Protein AF-A0A076HCT0-F1 (afdb_monomer)

pLDDT: mean 91.43, std 9.43, range [56.03, 98.56]

Nearest PDB structures (foldseek):
  2xkp-assembly2_E  TM=7.173E-01  e=3.759E-09  Synechococcus elongatus PCC 7942 = FACHB-805
  2xko-assembly1_A  TM=7.137E-01  e=1.097E-08  Synechococcus elongatus PCC 7942 = FACHB-805
  2xkp-assembly3_F  TM=6.715E-01  e=3.202E-08  Synechococcus elongatus PCC 7942 = FACHB-805
  3la7-assembly1_B  TM=6.066E-01  e=7.234E-09  Nostoc sp. PCC 7120 = FACHB-418
  3la7-assembly1_A  TM=6.162E-01  e=2.241E-08  Nostoc sp. PCC 7120 = FACHB-418

Foldseek 3Di:
DWKAWPAAKKWKWWDQPPPDPIATQDMDGNQATTDADDDPRTDIDMDGQDPTDMDDDDDDPRDDVVTHSSVVSNVQLVVLQPDPQLLSSLVSVVVVCQVRAWDADPQATKDQADDQLCNSCRSNVHDSVSSVVSVVVCVVVPQWDADVVRNMIGGGD

Mean predicted aligned error: 4.42 Å

Radius of gyration: 15.9 Å; Cα contacts (8 Å, |Δi|>4): 290; chains: 1; bounding box: 44×28×44 Å

Sequence (157 aa):
MSIQVIDGFIRLSAHHGDQIPETTLALMSPMEGGGFLHPKTCNLQLEALSETTLTIQYGQELISQQDDFLTEWLMALHVVRHPVKAEERLFNLLKLLVYRLGRRTREGCTLSFLLSHSRLAEIIGTTRSTVSRSMGKLRENGFISIEESKGLLTIKD

Secondary structure (DSSP, 8-state):
-EEEEEES-EEEEEEETTTEEEEEEEEEBTTB-EE-PPPSSSEEEEEESSS-EEEEE--GGG--GGG-HHHHHHHHHHHHT-SSSHHHHHHHHHHHHHHHH-EEETTEEEESS---HHHHHHHHTS-HHHHHHHHHHHHHTTSEEEEGGGTEEEE--

Solvent-accessible surface area (backbone atoms only — not comparable to full-atom values): 8626 Å² total; per-residue (Å²): 62,34,43,46,37,72,38,45,32,36,37,36,28,36,40,54,65,99,82,42,76,75,40,79,47,43,72,34,20,63,84,29,67,42,25,32,81,78,64,92,82,47,48,79,45,82,43,71,69,43,80,62,43,70,49,78,49,82,59,87,87,73,58,58,88,90,51,35,48,53,59,56,32,45,52,51,50,52,59,29,45,64,50,89,50,67,52,58,13,47,51,44,44,53,51,52,49,30,71,57,65,32,46,84,55,97,77,24,36,31,26,84,49,72,76,53,47,58,56,51,9,61,67,47,74,58,46,42,70,55,40,52,53,36,54,49,51,37,40,76,72,54,46,34,50,74,43,76,96,69,29,32,35,33,40,45,121

Structure (mmCIF, N/CA/C/O backbone):
data_AF-A0A076HCT0-F1
#
_entry.id   AF-A0A076HCT0-F1
#
loop_
_atom_site.group_PDB
_atom_site.id
_atom_site.type_symbol
_atom_site.label_atom_id
_atom_site.label_alt_id
_atom_site.label_comp_id
_atom_site.label_asym_id
_atom_site.label_entity_id
_atom_site.label_seq_id
_atom_site.pdbx_PDB_ins_code
_atom_site.Cartn_x
_atom_site.Cartn_y
_atom_site.Cartn_z
_atom_site.occupancy
_atom_site.B_iso_or_equiv
_atom_site.auth_seq_id
_atom_site.auth_comp_id
_atom_site.auth_asym_id
_atom_site.auth_atom_id
_atom_site.pdbx_PDB_model_num
ATOM 1 N N . MET A 1 1 ? 12.458 -1.068 -17.759 1.00 85.06 1 MET A N 1
ATOM 2 C CA . MET A 1 1 ? 11.645 -2.293 -17.572 1.00 85.06 1 MET A CA 1
ATOM 3 C C . MET A 1 1 ? 10.205 -1.851 -17.407 1.00 85.06 1 MET A C 1
ATOM 5 O O . MET A 1 1 ? 10.007 -0.782 -16.850 1.00 85.06 1 MET A O 1
ATOM 9 N N . SER A 1 2 ? 9.225 -2.608 -17.889 1.00 87.75 2 SER A N 1
ATOM 10 C CA . SER A 1 2 ? 7.808 -2.317 -17.636 1.00 87.75 2 SER A CA 1
ATOM 11 C C . SER A 1 2 ? 7.160 -3.496 -16.929 1.00 87.75 2 SER A C 1
ATOM 13 O O . SER A 1 2 ? 7.415 -4.644 -17.300 1.00 87.75 2 SER A O 1
ATOM 15 N N . ILE A 1 3 ? 6.362 -3.206 -15.903 1.00 91.50 3 ILE A N 1
ATOM 16 C CA . ILE A 1 3 ? 5.507 -4.188 -15.239 1.00 91.50 3 ILE A CA 1
ATOM 17 C C . ILE A 1 3 ? 4.071 -3.704 -15.384 1.00 91.50 3 ILE A C 1
ATOM 19 O O . ILE A 1 3 ? 3.730 -2.610 -14.929 1.00 91.50 3 ILE A O 1
ATOM 23 N N . GLN A 1 4 ? 3.232 -4.549 -15.972 1.00 92.69 4 GLN A N 1
ATOM 24 C CA . GLN A 1 4 ? 1.804 -4.305 -16.087 1.00 92.69 4 GLN A CA 1
ATOM 25 C C . GLN A 1 4 ? 1.051 -5.400 -15.338 1.00 92.69 4 GLN A C 1
ATOM 27 O O . GLN A 1 4 ? 1.161 -6.585 -15.656 1.00 92.69 4 GLN A O 1
ATOM 32 N N . VAL A 1 5 ? 0.283 -5.000 -14.330 1.00 95.81 5 VAL A N 1
ATOM 33 C CA . VAL A 1 5 ? -0.618 -5.905 -13.616 1.00 95.81 5 VAL A CA 1
ATOM 34 C C . VAL A 1 5 ? -1.901 -6.024 -14.432 1.00 95.81 5 VAL A C 1
ATOM 36 O O . VAL A 1 5 ? -2.497 -5.018 -14.803 1.00 95.81 5 VAL A O 1
ATOM 39 N N . ILE A 1 6 ? -2.307 -7.251 -14.745 1.00 96.56 6 ILE A N 1
ATOM 40 C CA . ILE A 1 6 ? -3.571 -7.539 -15.434 1.00 96.56 6 ILE A CA 1
ATOM 41 C C . ILE A 1 6 ? -4.685 -7.703 -14.401 1.00 96.56 6 ILE A C 1
ATOM 43 O O . ILE A 1 6 ? -5.770 -7.155 -14.572 1.00 96.56 6 ILE A O 1
ATOM 47 N N . ASP A 1 7 ? -4.395 -8.424 -13.319 1.00 96.56 7 ASP A N 1
ATOM 48 C CA . ASP A 1 7 ? -5.291 -8.602 -12.181 1.00 96.56 7 ASP A CA 1
ATOM 49 C C . ASP A 1 7 ? -4.488 -8.780 -10.889 1.00 96.56 7 ASP A C 1
ATOM 51 O O . ASP A 1 7 ? -3.349 -9.253 -10.923 1.00 96.56 7 ASP A O 1
ATOM 55 N N . GLY A 1 8 ? -5.092 -8.412 -9.761 1.00 96.12 8 GLY A N 1
ATOM 56 C CA . GLY A 1 8 ? -4.485 -8.504 -8.437 1.00 96.12 8 GLY A CA 1
ATOM 57 C C . GLY A 1 8 ? -3.631 -7.302 -8.032 1.00 96.12 8 GLY A C 1
ATOM 58 O O . GLY A 1 8 ? -3.726 -6.210 -8.594 1.00 96.12 8 GLY A O 1
ATOM 59 N N . PHE A 1 9 ? -2.811 -7.504 -7.003 1.00 97.12 9 PHE A N 1
ATOM 60 C CA . PHE A 1 9 ? -1.973 -6.472 -6.403 1.00 97.12 9 PHE A CA 1
ATOM 61 C C . PHE A 1 9 ? -0.581 -7.015 -6.132 1.00 97.12 9 PHE A C 1
ATOM 63 O O . PHE A 1 9 ? -0.419 -8.101 -5.572 1.00 97.12 9 PHE A O 1
ATOM 70 N N . ILE 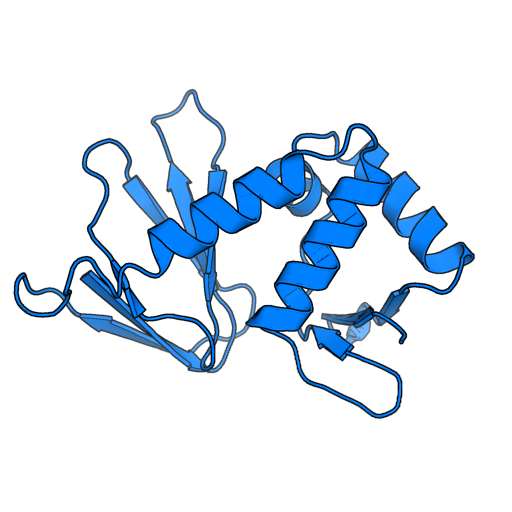A 1 10 ? 0.432 -6.217 -6.449 1.00 97.44 10 ILE A N 1
ATOM 71 C CA . ILE A 1 10 ? 1.825 -6.553 -6.158 1.00 97.44 10 ILE A CA 1
ATOM 72 C C . ILE A 1 10 ? 2.493 -5.441 -5.380 1.00 97.44 10 ILE A C 1
ATOM 74 O O . ILE A 1 10 ? 2.172 -4.261 -5.521 1.00 97.44 10 ILE A O 1
ATOM 78 N N . ARG A 1 11 ? 3.475 -5.829 -4.581 1.00 97.38 11 ARG A N 1
ATOM 79 C CA . ARG A 1 11 ? 4.442 -4.916 -4.002 1.00 97.38 11 ARG A CA 1
ATOM 80 C C . ARG A 1 11 ? 5.762 -5.053 -4.742 1.00 97.38 11 ARG A C 1
ATOM 82 O O . ARG A 1 11 ? 6.259 -6.163 -4.921 1.00 97.38 11 ARG A O 1
ATOM 89 N N . LEU A 1 12 ? 6.329 -3.910 -5.102 1.00 96.69 12 LEU A N 1
ATOM 90 C CA . LEU A 1 12 ? 7.707 -3.784 -5.544 1.00 96.69 12 LEU A CA 1
ATOM 91 C C . LEU A 1 12 ? 8.556 -3.311 -4.363 1.00 96.69 12 LEU A C 1
ATOM 93 O O . LEU A 1 12 ? 8.279 -2.271 -3.754 1.00 96.69 12 LEU A O 1
ATOM 97 N N . SER A 1 13 ? 9.591 -4.070 -4.039 1.00 96.00 13 SER A N 1
ATOM 98 C CA . SER A 1 13 ? 10.522 -3.778 -2.953 1.00 96.00 13 SER A CA 1
ATOM 99 C C . SER A 1 13 ? 11.968 -3.840 -3.424 1.00 96.00 13 SER A C 1
ATOM 101 O O . SER A 1 13 ? 12.269 -4.383 -4.487 1.00 96.00 13 SER A O 1
ATOM 103 N N . ALA A 1 14 ? 12.867 -3.257 -2.634 1.00 93.94 14 ALA A N 1
ATOM 104 C CA . ALA A 1 14 ? 14.303 -3.383 -2.823 1.00 93.94 14 ALA A CA 1
ATOM 105 C C . ALA A 1 14 ? 14.959 -4.134 -1.669 1.00 93.94 14 ALA A C 1
ATOM 107 O O . ALA A 1 14 ? 14.633 -3.924 -0.497 1.00 93.94 14 ALA A O 1
ATOM 108 N N . HIS A 1 15 ? 15.951 -4.943 -2.032 1.00 86.94 15 HIS A N 1
ATOM 109 C CA . HIS A 1 15 ? 16.898 -5.568 -1.122 1.00 86.94 15 HIS A CA 1
ATOM 110 C C . HIS A 1 15 ? 18.294 -4.980 -1.368 1.00 86.94 15 HIS A C 1
ATOM 112 O O . HIS A 1 15 ? 18.802 -5.003 -2.496 1.00 86.94 15 HIS A O 1
ATOM 118 N N . HIS A 1 16 ? 18.925 -4.451 -0.318 1.00 77.50 16 HIS A N 1
ATOM 119 C CA . HIS A 1 16 ? 20.248 -3.822 -0.384 1.00 77.50 16 HIS A CA 1
ATOM 120 C C . HIS A 1 16 ? 21.270 -4.660 0.399 1.00 77.50 16 HIS A C 1
ATOM 122 O O . HIS A 1 16 ? 21.766 -4.247 1.446 1.00 77.50 16 HIS A O 1
ATOM 128 N N . GLY A 1 17 ? 21.562 -5.865 -0.103 1.00 71.38 17 GLY A N 1
ATOM 129 C CA . GLY A 1 17 ? 22.396 -6.848 0.603 1.00 71.38 17 GLY A CA 1
ATOM 130 C C . GLY A 1 17 ? 21.810 -7.287 1.955 1.00 71.38 17 GLY A C 1
ATOM 131 O O . GLY A 1 17 ? 20.725 -6.863 2.337 1.00 71.38 17 GLY A O 1
ATOM 132 N N . ASP A 1 18 ? 22.529 -8.132 2.693 1.00 69.50 18 ASP A N 1
ATOM 133 C CA . ASP A 1 18 ? 21.990 -8.807 3.891 1.00 69.50 18 ASP A CA 1
ATOM 134 C C . ASP A 1 18 ? 21.777 -7.888 5.112 1.00 69.50 18 ASP A C 1
ATOM 136 O O . ASP A 1 18 ? 21.206 -8.307 6.117 1.00 69.50 18 ASP A O 1
ATOM 140 N N . GLN A 1 19 ? 22.255 -6.640 5.067 1.00 67.94 19 GLN A N 1
ATOM 141 C CA . GLN A 1 19 ? 22.275 -5.742 6.232 1.00 67.94 19 GLN A CA 1
ATOM 142 C C . GLN A 1 19 ? 21.124 -4.736 6.272 1.00 67.94 19 GLN A C 1
ATOM 144 O O . GLN A 1 19 ? 20.818 -4.206 7.342 1.00 67.94 19 GLN A O 1
ATOM 149 N N . ILE A 1 20 ? 20.497 -4.444 5.132 1.00 70.94 20 ILE A N 1
ATOM 150 C CA . ILE A 1 20 ? 19.425 -3.454 5.051 1.00 70.94 20 ILE A CA 1
ATOM 151 C C . ILE A 1 20 ? 18.100 -4.200 4.900 1.00 70.94 20 ILE A C 1
ATOM 153 O O . ILE A 1 20 ? 17.937 -4.947 3.933 1.00 70.94 20 ILE A O 1
ATOM 157 N N . PRO A 1 21 ? 17.143 -3.989 5.823 1.00 79.75 21 PRO A N 1
ATOM 158 C CA . PRO A 1 21 ? 15.822 -4.575 5.709 1.00 79.75 21 PRO A CA 1
ATOM 159 C C . PRO A 1 21 ? 15.181 -4.224 4.372 1.00 79.75 21 PRO A C 1
ATOM 161 O O . PRO A 1 21 ? 15.310 -3.104 3.869 1.00 79.75 21 PRO A O 1
ATOM 164 N N . GLU A 1 22 ? 14.447 -5.186 3.830 1.00 89.38 22 GLU A N 1
ATOM 165 C CA . GLU A 1 22 ? 13.654 -4.986 2.630 1.00 89.38 22 GLU A CA 1
ATOM 166 C C . GLU A 1 22 ? 12.791 -3.719 2.748 1.00 89.38 22 GLU A C 1
ATOM 168 O O . GLU A 1 22 ? 12.065 -3.533 3.728 1.00 89.38 22 GLU A O 1
ATOM 173 N N . THR A 1 23 ? 12.872 -2.852 1.738 1.00 93.19 23 THR A N 1
ATOM 174 C CA . THR A 1 23 ? 12.164 -1.567 1.720 1.00 93.19 23 THR A CA 1
ATOM 175 C C . THR A 1 23 ? 11.120 -1.559 0.615 1.00 93.19 23 THR A C 1
ATOM 177 O O . THR A 1 23 ? 11.415 -1.889 -0.535 1.00 93.19 23 THR A O 1
ATOM 180 N N . THR A 1 24 ? 9.892 -1.173 0.952 1.00 97.00 24 THR A N 1
ATOM 181 C CA . THR A 1 24 ? 8.812 -1.033 -0.028 1.00 97.00 24 THR A CA 1
ATOM 182 C C . THR A 1 24 ? 9.048 0.201 -0.892 1.00 97.00 24 THR A C 1
ATOM 184 O O . THR A 1 24 ? 9.189 1.304 -0.366 1.00 97.00 24 THR A O 1
ATOM 187 N N . LEU A 1 25 ? 9.064 0.022 -2.215 1.00 96.06 25 LEU A N 1
ATOM 188 C CA . LEU A 1 25 ? 9.267 1.117 -3.163 1.00 96.06 25 LEU A CA 1
ATOM 189 C C . LEU A 1 25 ? 7.975 1.545 -3.852 1.00 96.06 25 LEU A C 1
ATOM 191 O O . LEU A 1 25 ? 7.777 2.733 -4.072 1.00 96.06 25 LEU A O 1
ATOM 195 N N . ALA A 1 26 ? 7.107 0.590 -4.186 1.00 96.94 26 ALA A N 1
ATOM 196 C CA . ALA A 1 26 ? 5.822 0.856 -4.817 1.00 96.94 26 ALA A CA 1
ATOM 197 C C . ALA A 1 26 ? 4.832 -0.286 -4.561 1.00 96.94 26 ALA A C 1
ATOM 199 O O . ALA A 1 26 ? 5.211 -1.409 -4.212 1.00 96.94 26 ALA A O 1
ATOM 200 N N . LEU A 1 27 ? 3.553 0.002 -4.772 1.00 97.50 27 LEU A N 1
ATOM 201 C CA . LEU A 1 27 ? 2.502 -0.999 -4.892 1.00 97.50 27 LEU A CA 1
ATOM 202 C C . LEU A 1 27 ? 1.812 -0.803 -6.240 1.00 97.50 27 LEU A C 1
ATOM 204 O O .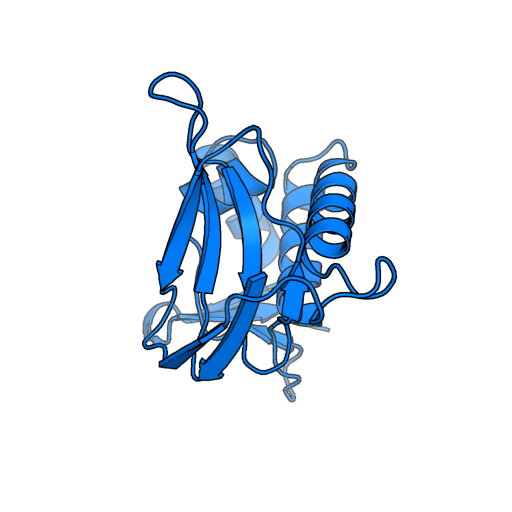 LEU A 1 27 ? 1.652 0.328 -6.689 1.00 97.50 27 LEU A O 1
ATOM 208 N N . MET A 1 28 ? 1.429 -1.897 -6.887 1.00 96.19 28 MET A N 1
ATOM 209 C CA . MET A 1 28 ? 0.904 -1.875 -8.249 1.00 96.19 28 MET A CA 1
ATOM 210 C C . MET A 1 28 ? -0.407 -2.658 -8.326 1.00 96.19 28 MET A C 1
ATOM 212 O O . MET A 1 28 ? -0.626 -3.610 -7.571 1.00 96.19 28 MET A O 1
ATOM 216 N N . SER A 1 29 ? -1.269 -2.240 -9.245 1.00 95.56 29 SER A N 1
ATOM 217 C CA . SER A 1 29 ? -2.568 -2.837 -9.566 1.00 95.56 29 SER A CA 1
ATOM 218 C C . SER A 1 29 ? -2.861 -2.635 -11.060 1.00 95.56 29 SER A C 1
ATOM 220 O O . SER A 1 29 ? -2.095 -1.940 -11.731 1.00 95.56 29 SER A O 1
ATOM 222 N N . PRO A 1 30 ? -3.972 -3.150 -11.612 1.00 94.12 30 PRO A N 1
ATOM 223 C CA . PRO A 1 30 ? -4.338 -2.869 -13.002 1.00 94.12 30 PRO A CA 1
ATOM 224 C C . PRO A 1 30 ? -4.514 -1.379 -13.323 1.00 94.12 30 PRO A C 1
ATOM 226 O O . PRO A 1 30 ? -4.433 -0.988 -14.484 1.00 94.12 30 PRO A O 1
ATOM 229 N N . MET A 1 31 ? -4.756 -0.545 -12.306 1.00 89.12 31 MET A N 1
ATOM 230 C CA . MET A 1 31 ? -4.913 0.908 -12.442 1.00 89.12 31 MET A CA 1
ATOM 231 C C . MET A 1 31 ? -3.629 1.689 -12.141 1.00 89.12 31 MET A C 1
ATOM 233 O O . MET A 1 31 ? -3.581 2.889 -12.387 1.00 89.12 31 MET A O 1
ATOM 237 N N . GLU A 1 32 ? -2.601 1.030 -11.606 1.00 88.06 32 GLU A N 1
ATOM 238 C CA . GLU A 1 32 ? -1.385 1.673 -11.116 1.00 88.06 32 GLU A CA 1
ATOM 239 C C . GLU A 1 32 ? -0.183 0.794 -11.457 1.00 88.06 32 GLU A C 1
ATOM 241 O O . GLU A 1 32 ? 0.070 -0.225 -10.815 1.00 88.06 32 GLU A O 1
ATOM 246 N N . GLY A 1 33 ? 0.575 1.193 -12.467 1.00 85.56 33 GLY A N 1
ATOM 247 C CA . GLY A 1 33 ? 1.789 0.513 -12.883 1.00 85.56 33 GLY A CA 1
ATOM 248 C C . GLY A 1 33 ? 2.385 1.185 -14.108 1.00 85.56 33 GLY A C 1
ATOM 249 O O . GLY A 1 33 ? 1.854 2.184 -14.590 1.00 85.56 33 GLY A O 1
ATOM 250 N N . GLY A 1 34 ? 3.490 0.648 -14.614 1.00 86.50 34 GLY A N 1
ATOM 251 C CA . GLY A 1 34 ? 4.123 1.219 -15.792 1.00 86.50 34 GLY A CA 1
ATOM 252 C C . GLY A 1 34 ? 5.597 0.884 -15.937 1.00 86.50 34 GLY A C 1
ATOM 253 O O . GLY A 1 34 ? 6.149 -0.021 -15.299 1.00 86.50 34 GLY A O 1
ATOM 254 N N . GLY A 1 35 ? 6.220 1.642 -16.832 1.00 88.44 35 GLY A N 1
ATOM 255 C CA . GLY A 1 35 ? 7.646 1.607 -17.083 1.00 88.44 35 GLY A CA 1
ATOM 256 C C . GLY A 1 35 ? 8.439 2.315 -15.987 1.00 88.44 35 GLY A C 1
ATOM 257 O O . GLY A 1 35 ? 7.997 3.305 -15.418 1.00 88.44 35 GLY A O 1
ATOM 258 N N . PHE A 1 36 ? 9.628 1.804 -15.686 1.00 89.38 36 PHE A N 1
ATOM 259 C CA . PHE A 1 36 ? 10.577 2.458 -14.791 1.00 89.38 36 PHE A CA 1
ATOM 260 C C . PHE A 1 36 ? 12.020 2.065 -15.108 1.00 89.38 36 PHE A C 1
ATOM 262 O O . PHE A 1 36 ? 12.318 0.984 -15.659 1.00 89.38 36 PHE A O 1
ATOM 269 N N . LEU A 1 37 ? 12.937 2.962 -14.758 1.00 85.94 37 LEU A N 1
ATOM 270 C CA . LEU A 1 37 ? 14.364 2.715 -14.872 1.00 85.94 37 LEU A CA 1
ATOM 271 C C . LEU A 1 37 ? 14.818 1.836 -13.705 1.00 85.94 37 LEU A C 1
ATOM 273 O O . LEU A 1 37 ? 14.685 2.198 -12.538 1.00 85.94 37 LEU A O 1
ATOM 277 N N . HIS A 1 38 ? 15.368 0.661 -14.017 1.00 85.94 38 HIS A N 1
ATOM 278 C CA . HIS A 1 38 ? 15.852 -0.251 -12.983 1.00 85.94 38 HIS A CA 1
ATOM 279 C C . HIS A 1 38 ? 16.996 0.417 -12.192 1.00 85.94 38 HIS A C 1
ATOM 281 O O . HIS A 1 38 ? 18.009 0.786 -12.802 1.00 85.94 38 HIS A O 1
ATOM 287 N N . PRO A 1 39 ? 16.894 0.545 -10.855 1.00 85.19 39 PRO A N 1
ATOM 288 C CA . PRO A 1 39 ? 17.961 1.122 -10.047 1.00 85.19 39 PRO A CA 1
ATOM 289 C C . PRO A 1 39 ? 19.230 0.273 -10.137 1.00 85.19 39 PRO A C 1
ATOM 291 O O . PRO A 1 39 ? 19.179 -0.951 -10.073 1.00 85.19 39 PRO A O 1
ATOM 294 N N . LYS A 1 40 ? 20.400 0.903 -10.263 1.00 86.06 40 LYS A N 1
ATOM 295 C CA . LYS A 1 40 ? 21.685 0.174 -10.316 1.00 86.06 40 LYS A CA 1
ATOM 296 C C . LYS A 1 40 ? 22.230 -0.203 -8.933 1.00 86.06 40 LYS A C 1
ATOM 298 O O . LYS A 1 40 ? 23.233 -0.898 -8.841 1.00 86.06 40 LYS A O 1
ATOM 303 N N . THR A 1 41 ? 21.610 0.303 -7.870 1.00 84.56 41 THR A N 1
ATOM 304 C CA . THR A 1 41 ? 22.113 0.249 -6.489 1.00 84.56 41 THR A CA 1
ATOM 305 C C . THR A 1 41 ? 21.402 -0.785 -5.616 1.00 84.56 41 THR A C 1
ATOM 307 O O . THR A 1 41 ? 21.749 -0.926 -4.443 1.00 84.56 41 THR A O 1
ATOM 310 N N . CYS A 1 42 ? 20.405 -1.495 -6.151 1.00 87.25 42 CYS A N 1
ATOM 311 C CA . CYS A 1 42 ? 19.668 -2.522 -5.424 1.00 87.25 42 CYS A CA 1
ATOM 312 C C . CYS A 1 42 ? 19.104 -3.598 -6.347 1.00 87.25 42 CYS A C 1
ATOM 314 O O . CYS A 1 42 ? 18.947 -3.392 -7.551 1.00 87.25 42 CYS A O 1
ATOM 316 N N . ASN A 1 43 ? 18.777 -4.737 -5.740 1.00 89.81 43 ASN A N 1
ATOM 317 C CA . ASN A 1 43 ? 17.974 -5.762 -6.386 1.00 89.81 43 ASN A CA 1
ATOM 318 C C . ASN A 1 43 ? 16.508 -5.509 -6.067 1.00 89.81 43 ASN A C 1
ATOM 320 O O . ASN A 1 43 ? 16.161 -5.221 -4.919 1.00 89.81 43 ASN A O 1
ATOM 324 N N . LEU A 1 44 ? 15.662 -5.640 -7.082 1.00 92.38 44 LEU A N 1
ATOM 325 C CA . LEU A 1 44 ? 14.224 -5.517 -6.927 1.00 92.38 44 LEU A CA 1
ATOM 326 C C . LEU A 1 44 ? 13.587 -6.878 -6.677 1.00 92.38 44 LEU A C 1
ATOM 328 O O . LEU A 1 44 ? 13.989 -7.884 -7.262 1.00 92.38 44 LEU A O 1
ATOM 332 N N . GLN A 1 45 ? 12.563 -6.882 -5.837 1.00 93.50 45 GLN A N 1
ATOM 333 C CA . GLN A 1 45 ? 11.747 -8.044 -5.539 1.00 93.50 45 GLN A CA 1
ATOM 334 C C . GLN A 1 45 ? 10.274 -7.716 -5.782 1.00 93.50 45 GLN A C 1
ATOM 336 O O . GLN A 1 45 ? 9.805 -6.607 -5.521 1.00 93.50 45 GLN A O 1
ATOM 341 N N . LEU A 1 46 ? 9.555 -8.710 -6.299 1.00 94.69 46 LEU A N 1
ATOM 342 C CA . LEU A 1 46 ? 8.108 -8.682 -6.450 1.00 94.69 46 LEU A CA 1
ATOM 343 C C . LEU A 1 46 ? 7.473 -9.636 -5.446 1.00 94.69 46 LEU A C 1
ATOM 345 O O . LEU A 1 46 ? 7.888 -10.786 -5.315 1.00 94.69 46 LEU A O 1
ATOM 349 N N . GLU A 1 47 ? 6.446 -9.153 -4.760 1.00 96.00 47 GLU A N 1
ATOM 350 C CA . GLU A 1 47 ? 5.608 -9.943 -3.864 1.00 96.00 47 GLU A CA 1
ATOM 351 C C . GLU A 1 47 ? 4.149 -9.762 -4.278 1.00 96.00 47 GLU A C 1
ATOM 353 O O . GLU A 1 47 ? 3.653 -8.636 -4.343 1.00 96.00 47 GLU A O 1
ATOM 358 N N . ALA A 1 48 ? 3.455 -10.867 -4.541 1.00 96.62 48 ALA A N 1
ATOM 359 C CA . ALA A 1 48 ? 2.017 -10.847 -4.757 1.00 96.62 48 ALA A CA 1
ATOM 360 C C . ALA A 1 48 ? 1.298 -10.613 -3.417 1.00 96.62 48 ALA A C 1
ATOM 362 O O . ALA A 1 48 ? 1.512 -11.349 -2.455 1.00 96.62 48 ALA A O 1
ATOM 363 N N . LEU A 1 49 ? 0.464 -9.574 -3.350 1.00 95.81 49 LEU A N 1
ATOM 364 C CA . LEU A 1 49 ? -0.366 -9.240 -2.182 1.00 95.81 49 LEU A CA 1
ATOM 365 C C . LEU A 1 49 ? -1.759 -9.883 -2.261 1.00 95.81 49 LEU A C 1
ATOM 367 O O . LEU A 1 49 ? -2.468 -9.962 -1.260 1.00 95.81 49 LEU A O 1
ATOM 371 N N . SER A 1 50 ? -2.136 -10.341 -3.452 1.00 94.56 50 SER A N 1
ATOM 372 C CA . SER A 1 50 ? -3.314 -11.154 -3.745 1.00 94.56 50 SER A CA 1
ATOM 373 C C . SER A 1 50 ? -2.965 -12.182 -4.822 1.00 94.56 50 SER A C 1
ATOM 375 O O . SER A 1 50 ? -1.873 -12.140 -5.396 1.00 94.56 50 SER A O 1
ATOM 377 N N . GLU A 1 51 ? -3.907 -13.057 -5.175 1.00 95.31 51 GLU A N 1
ATOM 378 C CA . GLU A 1 51 ? -3.839 -13.749 -6.466 1.00 95.31 51 GLU A CA 1
ATOM 379 C C . GLU A 1 51 ? -3.658 -12.704 -7.579 1.00 95.31 51 GLU A C 1
ATOM 381 O O . GLU A 1 51 ? -4.319 -11.664 -7.557 1.00 95.31 51 GLU A O 1
ATOM 386 N N . THR A 1 52 ? -2.662 -12.908 -8.444 1.00 97.00 52 THR A N 1
ATOM 387 C CA . THR A 1 52 ? -2.163 -11.868 -9.352 1.00 97.00 52 THR A CA 1
ATOM 388 C C . THR A 1 52 ? -1.770 -12.462 -10.697 1.00 97.00 52 THR A C 1
ATOM 390 O O . THR A 1 52 ? -1.047 -13.455 -10.758 1.00 97.00 52 THR A O 1
ATOM 393 N N . THR A 1 53 ? -2.156 -11.771 -11.770 1.00 97.69 53 THR A N 1
ATOM 394 C CA . THR A 1 53 ? -1.645 -11.989 -13.129 1.00 97.69 53 THR A CA 1
ATOM 395 C C . THR A 1 53 ? -0.945 -10.724 -13.613 1.00 97.69 53 THR A C 1
ATOM 397 O O . THR A 1 53 ? -1.491 -9.628 -13.498 1.00 97.69 53 THR A O 1
ATOM 400 N N . LEU A 1 54 ? 0.260 -10.851 -14.171 1.00 96.38 54 LEU A N 1
ATOM 401 C CA . LEU A 1 54 ? 1.055 -9.713 -14.639 1.00 96.38 54 LEU A CA 1
ATOM 402 C C . LEU A 1 54 ? 1.888 -10.063 -15.872 1.00 96.38 54 LEU A C 1
ATOM 404 O O . LEU A 1 54 ? 2.147 -11.234 -16.154 1.00 96.38 54 LEU A O 1
ATOM 408 N N . THR A 1 55 ? 2.357 -9.032 -16.568 1.00 94.25 55 THR A N 1
ATOM 409 C CA . THR A 1 55 ? 3.359 -9.135 -17.630 1.00 94.25 55 THR A CA 1
ATOM 410 C C . THR A 1 55 ? 4.576 -8.281 -17.286 1.00 94.25 55 THR A C 1
ATOM 412 O O . THR A 1 55 ? 4.463 -7.193 -16.718 1.00 94.25 55 THR A O 1
ATOM 415 N N . ILE A 1 56 ? 5.762 -8.790 -17.625 1.00 91.94 56 ILE A N 1
ATOM 416 C CA . ILE A 1 56 ? 7.031 -8.071 -17.476 1.00 91.94 56 ILE A CA 1
ATOM 417 C C . ILE A 1 56 ? 7.667 -7.952 -18.853 1.00 91.94 56 ILE A C 1
ATOM 419 O O . ILE A 1 56 ? 7.822 -8.947 -19.561 1.00 91.94 56 ILE A O 1
ATOM 423 N N . GLN A 1 57 ? 8.043 -6.732 -19.221 1.00 88.25 57 GLN A N 1
ATOM 424 C CA . GLN A 1 57 ? 8.702 -6.434 -20.487 1.00 88.25 57 GLN A CA 1
ATOM 425 C C . GLN A 1 57 ? 10.062 -5.771 -20.253 1.00 88.25 57 GLN A C 1
ATOM 427 O O . GLN A 1 57 ? 10.220 -4.865 -19.423 1.00 88.25 57 GLN A O 1
ATOM 432 N N . TYR A 1 58 ? 11.051 -6.208 -21.032 1.00 82.38 58 TYR A N 1
ATOM 433 C CA . TYR A 1 58 ? 12.421 -5.704 -21.009 1.00 82.38 58 TYR A CA 1
ATOM 434 C C . TYR A 1 58 ? 12.733 -5.001 -22.335 1.00 82.38 58 TYR A C 1
ATOM 436 O O . TYR A 1 58 ? 12.487 -5.555 -23.400 1.00 82.38 58 TYR A O 1
ATOM 444 N N . GLY A 1 59 ? 13.280 -3.786 -22.272 1.00 70.38 59 GLY A N 1
ATOM 445 C CA . GLY A 1 59 ? 13.654 -2.995 -23.448 1.00 70.38 59 GLY A CA 1
ATOM 446 C C . GLY A 1 59 ? 13.969 -1.544 -23.076 1.00 70.38 59 GLY A C 1
ATOM 447 O O . GLY A 1 59 ? 13.369 -1.011 -22.141 1.00 70.38 59 GLY A O 1
ATOM 448 N N . GLN A 1 60 ? 14.944 -0.928 -23.758 1.00 56.03 60 GLN A N 1
ATOM 449 C CA . GLN A 1 60 ? 15.406 0.444 -23.479 1.00 56.03 60 GLN A CA 1
ATOM 450 C C . GLN A 1 60 ? 14.470 1.535 -24.029 1.00 56.03 60 GLN A C 1
ATOM 452 O O . GLN A 1 60 ? 14.487 2.645 -23.514 1.00 56.03 60 GLN A O 1
ATOM 457 N N . GLU A 1 61 ? 13.626 1.223 -25.014 1.00 59.28 61 GLU A N 1
ATOM 458 C CA . GLU A 1 61 ? 12.781 2.205 -25.721 1.00 59.28 61 GLU A CA 1
ATOM 459 C C . GLU A 1 61 ? 11.395 2.429 -25.086 1.00 59.28 61 GLU A C 1
ATOM 461 O O . GLU A 1 61 ? 10.594 3.196 -25.607 1.00 59.28 61 GLU A O 1
ATOM 466 N N . LEU A 1 62 ? 11.087 1.774 -23.961 1.00 59.50 62 LEU A N 1
ATOM 467 C CA . LEU A 1 62 ? 9.737 1.783 -23.376 1.00 59.50 62 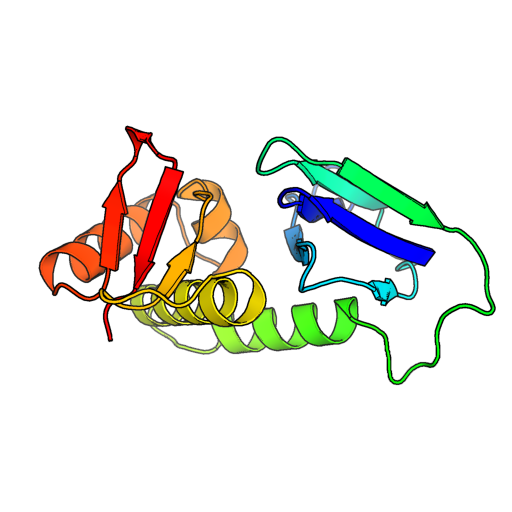LEU A CA 1
ATOM 468 C C . LEU A 1 62 ? 9.436 2.956 -22.426 1.00 59.50 62 LEU A C 1
ATOM 470 O O . LEU A 1 62 ? 8.314 3.038 -21.935 1.00 59.50 62 LEU A O 1
ATOM 474 N N . ILE A 1 63 ? 10.412 3.805 -22.084 1.00 61.56 63 ILE A N 1
ATOM 475 C CA . ILE A 1 63 ? 10.265 4.757 -20.969 1.00 61.56 63 ILE A CA 1
ATOM 476 C C . ILE A 1 63 ? 10.769 6.136 -21.377 1.00 61.56 63 ILE A C 1
ATOM 478 O O . ILE A 1 63 ? 11.970 6.335 -21.564 1.00 61.56 63 ILE A O 1
ATOM 482 N N . SER A 1 64 ? 9.858 7.105 -21.449 1.00 61.84 64 SER A N 1
ATOM 483 C CA . SER A 1 64 ? 10.234 8.513 -21.353 1.00 61.84 64 SER A CA 1
ATOM 484 C C . SER A 1 64 ? 10.490 8.850 -19.875 1.00 61.84 64 SER A C 1
ATOM 486 O O . SER A 1 64 ? 9.837 8.295 -18.994 1.00 61.84 64 SER A O 1
ATOM 488 N N . GLN A 1 65 ? 11.429 9.751 -19.558 1.00 58.38 65 GLN A N 1
ATOM 489 C CA . GLN A 1 65 ? 11.663 10.167 -18.160 1.00 58.38 65 GLN A CA 1
ATOM 490 C C . GLN A 1 65 ? 10.413 10.767 -17.486 1.00 58.38 65 GLN A C 1
ATOM 492 O O . GLN A 1 65 ? 10.378 10.852 -16.263 1.00 58.38 65 GLN A O 1
ATOM 497 N N . GLN A 1 66 ? 9.402 11.177 -18.261 1.00 59.81 66 GLN A N 1
ATOM 498 C CA . GLN A 1 66 ? 8.133 11.693 -17.743 1.00 59.81 66 GLN A CA 1
ATOM 499 C C . GLN A 1 66 ? 7.179 10.591 -17.253 1.00 59.81 66 GLN A C 1
ATOM 501 O O . GLN A 1 66 ? 6.232 10.912 -16.545 1.00 59.81 66 GLN A O 1
ATOM 506 N N . ASP A 1 67 ? 7.452 9.316 -17.557 1.00 70.38 67 ASP A N 1
ATOM 507 C CA . ASP A 1 67 ? 6.558 8.187 -17.260 1.00 70.38 67 ASP A CA 1
ATOM 508 C C . ASP A 1 67 ? 7.135 7.203 -16.221 1.00 70.38 67 ASP A C 1
ATOM 510 O O . ASP A 1 67 ? 6.663 6.069 -16.110 1.00 70.38 67 ASP A O 1
ATOM 514 N N . ASP A 1 68 ? 8.173 7.591 -15.462 1.00 84.81 68 ASP A N 1
ATOM 515 C CA . ASP A 1 68 ? 8.767 6.721 -14.437 1.00 84.81 68 ASP A CA 1
ATOM 516 C C . ASP A 1 68 ? 7.859 6.633 -13.197 1.00 84.81 68 ASP A C 1
ATOM 518 O O . ASP A 1 68 ? 7.944 7.423 -12.250 1.00 84.81 68 ASP A O 1
ATOM 522 N N . PHE A 1 69 ? 6.983 5.626 -13.201 1.00 89.50 69 PHE A N 1
ATOM 523 C CA . PHE A 1 69 ? 5.996 5.423 -12.139 1.00 89.50 69 PHE A CA 1
ATOM 524 C C . PHE A 1 69 ? 6.652 5.186 -10.762 1.00 89.50 69 PHE A C 1
ATOM 526 O O . PHE A 1 69 ? 6.075 5.520 -9.723 1.00 89.50 69 PHE A O 1
ATOM 533 N N . LEU A 1 70 ? 7.862 4.610 -10.737 1.00 92.31 70 LEU A N 1
ATOM 534 C CA . LEU A 1 70 ? 8.580 4.301 -9.504 1.00 92.31 70 LEU A CA 1
ATOM 535 C C . LEU A 1 70 ? 9.021 5.589 -8.807 1.00 92.31 70 LEU A C 1
ATOM 537 O O . LEU A 1 70 ? 8.896 5.704 -7.589 1.00 92.31 70 LEU A O 1
ATOM 541 N N . THR A 1 71 ? 9.478 6.576 -9.574 1.00 91.25 71 THR A N 1
ATOM 542 C CA . THR A 1 71 ? 9.877 7.888 -9.048 1.00 91.25 71 THR A CA 1
ATOM 543 C C . THR A 1 71 ? 8.703 8.591 -8.361 1.00 91.25 71 THR A C 1
ATOM 545 O O . THR A 1 71 ? 8.850 9.082 -7.239 1.00 91.25 71 THR A O 1
ATOM 548 N N . GLU A 1 72 ? 7.512 8.546 -8.962 1.00 91.75 72 GLU A N 1
ATOM 549 C CA . GLU A 1 72 ? 6.282 9.084 -8.366 1.00 91.75 72 GLU A CA 1
ATOM 550 C C . GLU A 1 72 ? 5.891 8.379 -7.060 1.00 91.75 72 GLU A C 1
ATOM 552 O O . GLU A 1 72 ? 5.477 9.026 -6.092 1.00 91.75 72 GLU A O 1
ATOM 557 N N . TRP A 1 73 ? 6.043 7.054 -6.994 1.00 96.12 73 TRP A N 1
ATOM 558 C CA . TRP A 1 73 ? 5.818 6.305 -5.756 1.00 96.12 73 TRP A CA 1
ATOM 559 C C . TRP A 1 73 ? 6.815 6.670 -4.662 1.00 96.12 73 TRP A C 1
ATOM 561 O O . TRP A 1 73 ? 6.410 6.906 -3.523 1.00 96.12 73 TRP A O 1
ATOM 571 N N . LEU A 1 74 ? 8.103 6.768 -4.993 1.00 94.94 74 LEU A N 1
ATOM 572 C CA . LEU A 1 74 ? 9.142 7.146 -4.036 1.00 94.94 74 LEU A CA 1
ATOM 573 C C . LEU A 1 74 ? 8.885 8.541 -3.453 1.00 94.94 74 LEU A C 1
ATOM 575 O O . LEU A 1 74 ? 8.989 8.723 -2.237 1.00 94.94 74 LEU A O 1
ATOM 579 N N . MET A 1 75 ? 8.482 9.504 -4.290 1.00 96.00 75 MET A N 1
ATOM 580 C CA . MET A 1 75 ? 8.083 10.838 -3.831 1.00 96.00 75 MET A CA 1
ATOM 581 C C . MET A 1 75 ? 6.856 10.779 -2.915 1.00 96.00 75 MET A C 1
ATOM 583 O O . MET A 1 75 ? 6.877 11.346 -1.820 1.00 96.00 75 MET A O 1
ATOM 587 N N . ALA A 1 76 ? 5.808 10.049 -3.304 1.00 97.38 76 ALA A N 1
ATOM 588 C CA . ALA A 1 76 ? 4.600 9.920 -2.492 1.00 97.38 76 ALA A CA 1
ATOM 589 C C . ALA A 1 76 ? 4.880 9.267 -1.125 1.00 97.38 76 ALA A C 1
ATOM 591 O O . ALA A 1 76 ? 4.418 9.758 -0.092 1.00 97.38 76 ALA A O 1
ATOM 592 N N . LEU A 1 77 ? 5.683 8.199 -1.091 1.00 97.69 77 LEU A N 1
ATOM 593 C CA . LEU A 1 77 ? 6.086 7.524 0.145 1.00 97.69 77 LEU A CA 1
ATOM 594 C C . LEU A 1 77 ? 6.971 8.412 1.029 1.00 97.69 77 LEU A C 1
ATOM 596 O O . LEU A 1 77 ? 6.848 8.376 2.256 1.00 97.69 77 LEU A O 1
ATOM 600 N N . HIS A 1 78 ? 7.822 9.249 0.431 1.00 97.00 78 HIS A N 1
ATOM 601 C CA . HIS A 1 78 ? 8.586 10.251 1.169 1.00 97.00 78 HIS A CA 1
ATOM 602 C C . HIS A 1 78 ? 7.662 11.273 1.850 1.00 97.00 78 HIS A C 1
ATOM 604 O O . HIS A 1 78 ? 7.790 11.515 3.052 1.00 97.00 78 HIS A O 1
ATOM 610 N N . VAL A 1 79 ? 6.670 11.804 1.125 1.00 97.62 79 VAL A N 1
ATOM 611 C CA . VAL A 1 79 ? 5.676 12.747 1.672 1.00 97.62 79 VAL A CA 1
ATOM 612 C C . VAL A 1 79 ? 4.842 12.108 2.786 1.00 97.62 79 VAL A C 1
ATOM 614 O O . VAL A 1 79 ? 4.617 12.733 3.824 1.00 97.62 79 VAL A O 1
ATOM 617 N N . VAL A 1 80 ? 4.438 10.841 2.635 1.00 98.06 80 VAL A N 1
ATOM 618 C CA . VAL A 1 80 ? 3.720 10.077 3.674 1.00 98.06 80 VAL A CA 1
ATOM 619 C C . VAL A 1 80 ? 4.490 10.034 4.998 1.00 98.06 80 VAL A C 1
ATOM 621 O O . VAL A 1 80 ? 3.866 10.021 6.059 1.00 98.06 80 VAL A O 1
ATOM 624 N N . ARG A 1 81 ? 5.828 10.038 4.959 1.00 96.12 81 ARG A N 1
ATOM 625 C CA . ARG A 1 81 ? 6.693 10.004 6.149 1.00 96.12 81 ARG A CA 1
ATOM 626 C C . ARG A 1 81 ? 6.931 11.377 6.788 1.00 96.12 81 ARG A C 1
ATOM 628 O O . ARG A 1 81 ? 7.467 11.418 7.891 1.00 96.12 81 ARG A O 1
ATOM 635 N N . HIS A 1 82 ? 6.527 12.475 6.149 1.00 96.19 82 HIS A N 1
ATOM 636 C CA . HIS A 1 82 ? 6.776 13.830 6.648 1.00 96.19 82 HIS A CA 1
ATOM 637 C C . HIS A 1 82 ? 6.070 14.156 7.985 1.00 96.19 82 HIS A C 1
ATOM 639 O O . HIS A 1 82 ? 6.692 14.804 8.833 1.00 96.19 82 HIS A O 1
ATOM 645 N N . PRO A 1 83 ? 4.793 13.787 8.229 1.00 96.75 83 PRO A N 1
ATOM 646 C CA . PRO A 1 83 ? 4.133 14.127 9.488 1.00 96.75 83 PRO A CA 1
ATOM 647 C C . PRO A 1 83 ? 4.875 13.588 10.716 1.00 96.75 83 PRO A C 1
ATOM 649 O O . PRO A 1 83 ? 5.327 12.442 10.748 1.00 96.75 83 PRO A O 1
ATOM 652 N N . VAL A 1 84 ? 4.934 14.393 11.780 1.00 95.06 84 VAL A N 1
ATOM 653 C CA . VAL A 1 84 ? 5.643 14.023 13.018 1.00 95.06 84 VAL A CA 1
ATOM 654 C C . VAL A 1 84 ? 4.998 12.787 13.660 1.00 95.06 84 VAL A C 1
ATOM 656 O O . VAL A 1 84 ? 5.676 11.823 14.041 1.00 95.06 84 VAL A O 1
ATOM 659 N N . LYS A 1 85 ? 3.661 12.769 13.747 1.00 96.75 85 LYS A N 1
ATOM 660 C CA . LYS A 1 85 ? 2.921 11.700 14.426 1.00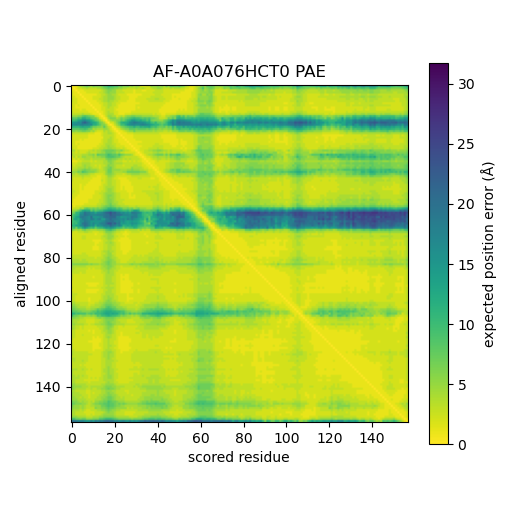 96.75 85 LYS A CA 1
ATOM 661 C C . LYS A 1 85 ? 2.762 10.472 13.535 1.00 96.75 85 LYS A C 1
ATOM 663 O O . LYS A 1 85 ? 2.339 10.565 12.389 1.00 96.75 85 LYS A O 1
ATOM 668 N N . ALA A 1 86 ? 3.027 9.295 14.100 1.00 96.75 86 ALA A N 1
ATOM 669 C CA . ALA A 1 86 ? 2.886 8.023 13.389 1.00 96.75 86 ALA A CA 1
ATOM 670 C C . ALA A 1 86 ? 1.444 7.737 12.933 1.00 96.75 86 ALA A C 1
ATOM 672 O O . ALA A 1 86 ? 1.249 7.143 11.881 1.00 96.75 86 ALA A O 1
ATOM 673 N N . GLU A 1 87 ? 0.440 8.184 13.690 1.00 97.69 87 GLU A N 1
ATOM 674 C CA . GLU A 1 87 ? -0.974 8.034 13.323 1.00 97.69 87 GLU A CA 1
ATOM 675 C C . GLU A 1 87 ? -1.335 8.839 12.067 1.00 97.69 87 GLU A C 1
ATOM 677 O O . GLU A 1 87 ? -2.009 8.324 11.181 1.00 97.69 87 GLU A O 1
ATOM 682 N N . GLU A 1 88 ? -0.809 10.062 11.945 1.00 97.81 88 GLU A N 1
ATOM 683 C CA . GLU A 1 88 ? -0.989 10.905 10.757 1.00 97.81 88 GLU A CA 1
ATOM 684 C C . GLU A 1 88 ? -0.260 10.310 9.543 1.00 97.81 88 GLU A C 1
ATOM 686 O O . GLU A 1 88 ? -0.830 10.246 8.454 1.00 97.81 88 GLU A O 1
ATOM 691 N N . ARG A 1 89 ? 0.965 9.796 9.737 1.00 98.44 89 ARG A N 1
ATOM 692 C CA . ARG A 1 89 ? 1.700 9.058 8.693 1.00 98.44 89 ARG A CA 1
ATOM 693 C C . ARG A 1 89 ? 0.927 7.830 8.216 1.00 98.44 89 ARG A C 1
ATOM 695 O O . ARG A 1 89 ? 0.792 7.617 7.016 1.00 98.44 89 ARG A O 1
ATOM 702 N N . LEU A 1 90 ? 0.387 7.043 9.148 1.00 98.50 90 LEU A N 1
ATOM 703 C CA . LEU A 1 90 ? -0.420 5.865 8.840 1.00 98.50 90 LEU A CA 1
ATOM 704 C C . LEU A 1 90 ? -1.670 6.246 8.050 1.00 98.50 90 LEU A C 1
ATOM 706 O O . LEU A 1 90 ? -1.942 5.645 7.017 1.00 98.50 90 LEU A O 1
ATOM 710 N N . PHE A 1 91 ? -2.406 7.262 8.494 1.00 97.56 91 PHE A N 1
ATOM 711 C CA . PHE A 1 91 ? -3.609 7.692 7.794 1.00 97.56 91 PHE A CA 1
ATOM 712 C C . PHE A 1 91 ? -3.297 8.245 6.397 1.00 97.56 91 PHE A C 1
ATOM 714 O O . PHE A 1 91 ? -4.008 7.942 5.440 1.00 97.56 91 PHE A O 1
ATOM 721 N N . ASN A 1 92 ? -2.199 8.991 6.240 1.00 97.94 92 ASN A N 1
ATOM 722 C CA . ASN A 1 92 ? -1.730 9.443 4.930 1.00 97.94 92 ASN A CA 1
ATOM 723 C C . ASN A 1 92 ? -1.331 8.279 4.018 1.00 97.94 92 ASN A C 1
ATOM 725 O O . ASN A 1 92 ? -1.682 8.308 2.840 1.00 97.94 92 ASN A O 1
ATOM 729 N N . LEU A 1 93 ? -0.674 7.241 4.550 1.00 98.56 93 LEU A N 1
ATOM 730 C CA . LEU A 1 93 ? -0.393 6.027 3.786 1.00 98.56 93 LEU A CA 1
ATOM 731 C C . LEU A 1 93 ? -1.689 5.359 3.321 1.00 98.56 93 LEU A C 1
ATOM 733 O O . LEU A 1 93 ? -1.824 5.063 2.141 1.00 98.56 93 LEU A O 1
ATOM 737 N N . LEU A 1 94 ? -2.652 5.141 4.220 1.00 97.81 94 LEU A N 1
ATOM 738 C CA . LEU A 1 94 ? -3.915 4.490 3.863 1.00 97.81 94 LEU A CA 1
ATOM 739 C C . LEU A 1 94 ? -4.658 5.279 2.774 1.00 97.81 94 LEU A C 1
ATOM 741 O O . LEU A 1 94 ? -5.105 4.683 1.796 1.00 97.81 94 LEU A O 1
ATOM 745 N N . LYS A 1 95 ? -4.724 6.614 2.888 1.00 96.12 95 LYS A N 1
ATOM 746 C CA . LYS A 1 95 ? -5.310 7.477 1.849 1.00 96.12 95 LYS A CA 1
ATOM 747 C C . LYS A 1 95 ? -4.581 7.351 0.513 1.00 96.12 95 LYS A C 1
ATOM 749 O O . LYS A 1 95 ? -5.246 7.241 -0.509 1.00 96.12 95 LYS A O 1
ATOM 754 N N . LEU A 1 96 ? -3.245 7.334 0.517 1.00 97.38 96 LEU A N 1
ATOM 755 C CA . LEU A 1 96 ? -2.447 7.130 -0.696 1.00 97.38 96 LEU A CA 1
ATOM 756 C C . LEU A 1 96 ? -2.780 5.787 -1.360 1.00 97.38 96 LEU A C 1
ATOM 758 O O . LEU A 1 96 ? -3.030 5.748 -2.563 1.00 97.38 96 LEU A O 1
ATOM 762 N N . LEU A 1 97 ? -2.815 4.704 -0.577 1.00 97.06 97 LEU A N 1
ATOM 763 C CA . LEU A 1 97 ? -3.105 3.362 -1.086 1.00 97.06 97 LEU A CA 1
ATOM 764 C C . LEU A 1 97 ? -4.505 3.281 -1.685 1.00 97.06 97 LEU A C 1
ATOM 766 O O . LEU A 1 97 ? -4.669 2.758 -2.779 1.00 97.06 97 LEU A O 1
ATOM 770 N N . VAL A 1 98 ? -5.514 3.820 -1.005 1.00 95.06 98 VAL A N 1
ATOM 771 C CA . VAL A 1 98 ? -6.888 3.776 -1.509 1.00 95.06 98 VAL A CA 1
ATOM 772 C C . VAL A 1 98 ? -7.086 4.704 -2.709 1.00 95.06 98 VAL A C 1
ATOM 774 O O . VAL A 1 98 ? -7.822 4.351 -3.624 1.00 95.06 98 VAL A O 1
ATOM 777 N N . TYR A 1 99 ? -6.402 5.848 -2.752 1.00 93.44 99 TYR A N 1
ATOM 778 C CA . TYR A 1 99 ? -6.437 6.747 -3.906 1.00 93.44 99 TYR A CA 1
ATOM 779 C C . TYR A 1 99 ? -5.851 6.098 -5.169 1.00 93.44 99 TYR A C 1
ATOM 781 O O . TYR A 1 99 ? -6.435 6.232 -6.239 1.00 93.44 99 TYR A O 1
ATOM 789 N N . ARG A 1 100 ? -4.721 5.388 -5.046 1.00 94.50 100 ARG A N 1
ATOM 790 C CA . ARG A 1 100 ? -4.020 4.779 -6.193 1.00 94.50 100 ARG A CA 1
ATOM 791 C C . ARG A 1 100 ? -4.511 3.378 -6.560 1.00 94.50 100 ARG A C 1
ATOM 793 O O . ARG A 1 100 ? -4.492 2.999 -7.722 1.00 94.50 100 ARG A O 1
ATOM 800 N N . LEU A 1 101 ? -4.920 2.585 -5.571 1.00 95.31 101 LEU A N 1
ATOM 801 C CA . LEU A 1 101 ? -5.176 1.144 -5.726 1.00 95.31 101 LEU A CA 1
ATOM 802 C C . LEU A 1 101 ? -6.597 0.743 -5.325 1.00 95.31 101 LEU A C 1
ATOM 804 O O . LEU A 1 101 ? -6.995 -0.408 -5.506 1.00 95.31 101 LEU A O 1
ATOM 808 N N . GLY A 1 102 ? -7.334 1.651 -4.692 1.00 92.88 102 GLY A N 1
ATOM 809 C CA . GLY A 1 102 ? -8.652 1.366 -4.161 1.00 92.88 102 GLY A CA 1
ATOM 810 C C . GLY A 1 102 ? -9.767 1.524 -5.187 1.00 92.88 102 GLY A C 1
ATOM 811 O O . GLY A 1 102 ? -9.572 1.901 -6.340 1.00 92.88 102 GLY A O 1
ATOM 812 N N . ARG A 1 103 ? -10.985 1.239 -4.731 1.00 92.25 103 ARG A N 1
ATOM 813 C CA . ARG A 1 103 ? -12.229 1.448 -5.478 1.00 92.25 103 ARG A CA 1
ATOM 814 C C . ARG A 1 103 ? -13.179 2.305 -4.657 1.00 92.25 103 ARG A C 1
ATOM 816 O O . ARG A 1 103 ? -13.284 2.131 -3.442 1.00 92.25 103 ARG A O 1
ATOM 823 N N . ARG A 1 104 ? -13.895 3.216 -5.317 1.00 89.88 104 ARG A N 1
ATOM 824 C CA . ARG A 1 104 ? -14.937 4.017 -4.665 1.00 89.88 104 ARG A CA 1
ATOM 825 C C . ARG A 1 104 ? -16.198 3.173 -4.471 1.00 89.88 104 ARG A C 1
ATOM 827 O O . ARG A 1 104 ? -16.606 2.437 -5.366 1.00 89.88 104 ARG A O 1
ATOM 834 N N . THR A 1 105 ? -16.799 3.285 -3.297 1.00 88.94 105 THR A N 1
ATOM 835 C CA . THR A 1 105 ? -17.995 2.554 -2.853 1.00 88.94 105 THR A CA 1
ATOM 836 C C . THR A 1 105 ? -18.995 3.532 -2.235 1.00 88.94 105 THR A C 1
ATOM 838 O O . THR A 1 105 ? -18.729 4.733 -2.169 1.00 88.94 105 THR A O 1
ATOM 841 N N . ARG A 1 106 ? -20.166 3.049 -1.804 1.00 86.06 106 ARG A N 1
ATOM 842 C CA . ARG A 1 106 ? -21.165 3.912 -1.152 1.00 86.06 106 ARG A CA 1
ATOM 843 C C . ARG A 1 106 ? -20.723 4.332 0.249 1.00 86.06 106 ARG A C 1
ATOM 845 O O . ARG A 1 106 ? -21.065 5.417 0.696 1.00 86.06 106 ARG A O 1
ATOM 852 N N . GLU A 1 107 ? -19.955 3.478 0.914 1.00 80.00 107 GLU A N 1
ATOM 853 C CA . GLU A 1 107 ? -19.502 3.621 2.297 1.00 80.00 107 GLU A CA 1
ATOM 854 C C . GLU A 1 107 ? -18.149 4.350 2.413 1.00 80.00 107 GLU A C 1
ATOM 856 O O . GLU A 1 107 ? -17.604 4.475 3.510 1.00 80.00 107 GLU A O 1
ATOM 861 N N . GLY A 1 108 ? -17.600 4.811 1.286 1.00 89.81 108 GLY A N 1
ATOM 862 C CA . GLY A 1 108 ? -16.288 5.437 1.183 1.00 89.81 108 GLY A CA 1
ATOM 863 C C . GLY A 1 108 ? -15.428 4.726 0.147 1.00 89.81 108 GLY A C 1
ATOM 864 O O . GLY A 1 108 ? -15.865 4.434 -0.968 1.00 89.81 108 GLY A O 1
ATOM 865 N N . CYS A 1 109 ? -14.186 4.437 0.499 1.00 93.31 109 CYS A N 1
ATOM 866 C CA . CYS A 1 109 ? -13.150 4.098 -0.462 1.00 93.31 109 CYS A CA 1
ATOM 867 C C . CYS A 1 109 ? -12.397 2.846 0.03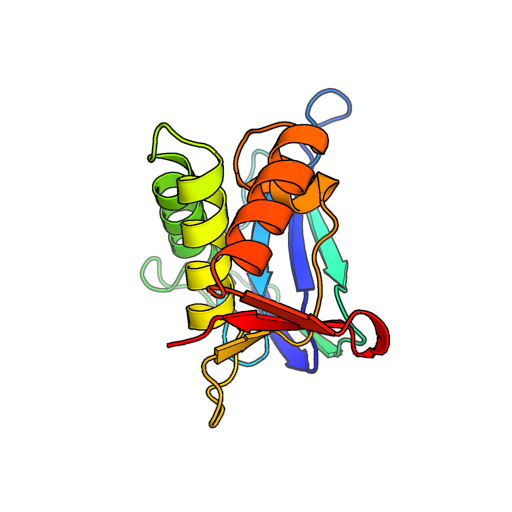4 1.00 93.31 109 CYS A C 1
ATOM 869 O O . CYS A 1 109 ? -11.907 2.826 1.165 1.00 93.31 109 CYS A O 1
ATOM 871 N N . THR A 1 110 ? -12.360 1.773 -0.766 1.00 94.19 110 THR A N 1
ATOM 872 C CA . THR A 1 110 ? -11.951 0.430 -0.307 1.00 94.19 110 THR A CA 1
ATOM 873 C C . THR A 1 110 ? -10.670 -0.083 -0.951 1.00 94.19 110 THR A C 1
ATOM 875 O O . THR A 1 110 ? -10.499 0.055 -2.160 1.00 94.19 110 THR A O 1
ATOM 878 N N . LEU A 1 111 ? -9.840 -0.775 -0.171 1.00 94.62 111 LEU A N 1
ATOM 879 C CA . LEU A 1 111 ? -8.668 -1.538 -0.594 1.00 94.62 111 LEU A CA 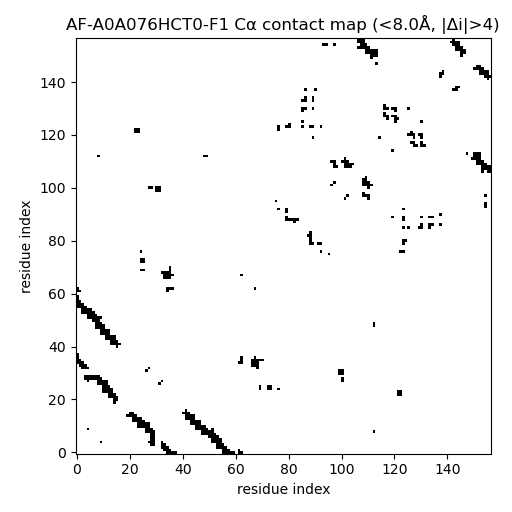1
ATOM 880 C C . LEU A 1 111 ? -8.922 -3.034 -0.365 1.00 94.62 111 LEU A C 1
ATOM 882 O O . LEU A 1 111 ? -9.194 -3.444 0.762 1.00 94.62 111 LEU A O 1
ATOM 886 N N . SER A 1 112 ? -8.827 -3.848 -1.415 1.00 94.06 112 SER A N 1
ATOM 887 C CA . SER A 1 112 ? -9.134 -5.289 -1.385 1.00 94.06 112 SER A CA 1
ATOM 888 C C . SER A 1 112 ? -7.926 -6.174 -1.048 1.00 94.06 112 SER A C 1
ATOM 890 O O . SER A 1 112 ? -7.805 -7.287 -1.552 1.00 94.06 112 SER A O 1
ATOM 892 N N . PHE A 1 113 ? -7.010 -5.657 -0.234 1.00 94.75 113 PHE A N 1
ATOM 893 C CA . PHE A 1 113 ? -5.952 -6.420 0.420 1.00 94.75 113 PHE A CA 1
ATOM 894 C C . PHE A 1 113 ? -5.566 -5.721 1.728 1.00 94.75 113 PHE A C 1
ATOM 896 O O . PHE A 1 113 ? -5.768 -4.513 1.892 1.00 94.75 113 PHE A O 1
ATOM 903 N N . LEU A 1 114 ? -4.956 -6.468 2.648 1.00 95.75 114 LEU A N 1
ATOM 904 C CA . LEU A 1 114 ? -4.430 -5.931 3.902 1.00 95.75 114 LEU A CA 1
ATOM 905 C C . LEU A 1 114 ? -2.912 -6.059 3.936 1.00 95.75 114 LEU A C 1
ATOM 907 O O . LEU A 1 114 ? -2.345 -7.098 3.608 1.00 95.75 114 LEU A O 1
ATOM 911 N N . LEU A 1 115 ? -2.250 -5.003 4.398 1.00 96.75 115 LEU A N 1
ATOM 912 C CA . LEU A 1 115 ? -0.839 -5.063 4.754 1.00 96.75 115 LEU A CA 1
ATOM 913 C C . LEU A 1 115 ? -0.707 -5.424 6.231 1.00 96.75 115 LEU A C 1
ATOM 915 O O . LEU A 1 115 ? -1.421 -4.896 7.085 1.00 96.75 115 LEU A O 1
ATOM 919 N N . SER A 1 116 ? 0.258 -6.287 6.548 1.00 96.19 116 SER A N 1
ATOM 920 C CA . SER A 1 116 ? 0.565 -6.600 7.942 1.00 96.19 116 SER A CA 1
ATOM 921 C C . SER A 1 116 ? 0.996 -5.341 8.703 1.00 96.19 116 SER A C 1
ATOM 923 O O . SER A 1 116 ? 1.595 -4.421 8.141 1.00 96.19 116 SER A O 1
ATOM 925 N N . HIS A 1 117 ? 0.774 -5.315 10.020 1.00 97.75 117 HIS A N 1
ATOM 926 C CA . HIS A 1 117 ? 1.240 -4.198 10.850 1.00 97.75 117 HIS A CA 1
ATOM 927 C C . HIS A 1 117 ? 2.757 -3.981 10.755 1.00 97.75 117 HIS A C 1
ATOM 929 O O . HIS A 1 117 ? 3.213 -2.849 10.880 1.00 97.75 117 HIS A O 1
ATOM 935 N N . SER A 1 118 ? 3.539 -5.041 10.530 1.00 97.25 118 SER A N 1
ATOM 936 C CA . SER A 1 118 ? 4.986 -4.927 10.318 1.00 97.25 118 SER A CA 1
ATOM 937 C C . SER A 1 118 ? 5.310 -4.239 8.993 1.00 97.25 118 SER A C 1
ATOM 939 O O . SER A 1 118 ? 6.180 -3.377 8.964 1.00 97.25 118 SER A O 1
ATOM 941 N N . ARG A 1 119 ? 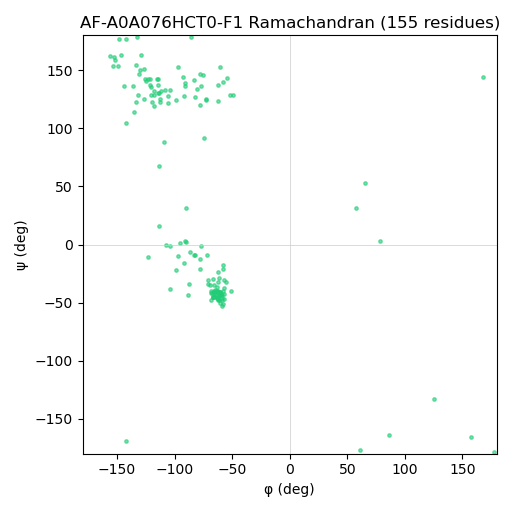4.579 -4.561 7.918 1.00 97.44 119 ARG A N 1
ATOM 942 C CA . ARG A 1 119 ? 4.756 -3.913 6.613 1.00 97.44 119 ARG A CA 1
ATOM 943 C C . ARG A 1 119 ? 4.345 -2.444 6.657 1.00 97.44 119 ARG A C 1
ATOM 945 O O . ARG A 1 119 ? 5.090 -1.589 6.207 1.00 97.44 119 ARG A O 1
ATOM 952 N N . LEU A 1 120 ? 3.205 -2.132 7.272 1.00 98.12 120 LEU A N 1
ATOM 953 C CA . LEU A 1 120 ? 2.794 -0.743 7.498 1.00 98.12 120 LEU A CA 1
ATOM 954 C C . LEU A 1 120 ? 3.845 0.027 8.312 1.00 98.12 120 LEU A C 1
ATOM 956 O O . LEU A 1 120 ? 4.131 1.181 8.006 1.00 98.12 120 LEU A O 1
ATOM 960 N N . ALA A 1 121 ? 4.435 -0.613 9.326 1.00 98.00 121 ALA A N 1
ATOM 961 C CA . ALA A 1 121 ? 5.455 -0.006 10.172 1.00 98.00 121 ALA A CA 1
ATOM 962 C C . ALA A 1 121 ? 6.743 0.304 9.398 1.00 98.00 121 ALA A C 1
ATOM 964 O O . ALA A 1 121 ? 7.296 1.389 9.570 1.00 98.00 121 ALA A O 1
ATOM 965 N N . GLU A 1 122 ? 7.169 -0.608 8.521 1.00 96.88 122 GLU A N 1
ATOM 966 C CA . GLU A 1 122 ? 8.271 -0.391 7.579 1.00 96.88 122 GLU A CA 1
ATOM 967 C C . GLU A 1 122 ? 7.978 0.802 6.662 1.00 96.88 122 GLU A C 1
ATOM 969 O O . GLU A 1 122 ? 8.742 1.769 6.643 1.00 96.88 122 GLU A O 1
ATOM 974 N N . ILE A 1 123 ? 6.817 0.807 6.000 1.00 97.75 123 ILE A N 1
ATOM 975 C CA . ILE A 1 123 ? 6.469 1.862 5.044 1.00 97.75 123 ILE A CA 1
ATOM 976 C C . ILE A 1 123 ? 6.426 3.240 5.716 1.00 97.75 123 ILE A C 1
ATOM 978 O O . ILE A 1 123 ? 6.935 4.196 5.139 1.00 97.75 123 ILE A O 1
ATOM 982 N N . ILE A 1 124 ? 5.890 3.376 6.935 1.00 97.81 124 ILE A N 1
ATOM 983 C CA . ILE A 1 124 ? 5.761 4.691 7.598 1.00 97.81 124 ILE A CA 1
ATOM 984 C C . ILE A 1 124 ? 6.912 5.044 8.555 1.00 97.81 124 ILE A C 1
ATOM 986 O O . ILE A 1 124 ? 6.874 6.101 9.196 1.00 97.81 124 ILE A O 1
ATOM 990 N N . GLY A 1 125 ? 7.923 4.180 8.685 1.00 96.31 125 GLY A N 1
ATOM 991 C CA . GLY A 1 125 ? 9.077 4.403 9.561 1.00 96.31 125 GLY A CA 1
ATOM 992 C C . GLY A 1 125 ? 8.706 4.439 11.049 1.00 96.31 125 GLY A C 1
ATOM 993 O O . GLY A 1 125 ? 8.985 5.413 11.754 1.00 96.31 125 GLY A O 1
ATOM 994 N N . THR A 1 126 ? 8.014 3.409 11.535 1.00 97.06 126 THR A N 1
ATOM 995 C CA . THR A 1 126 ? 7.691 3.241 12.961 1.00 97.06 126 THR A CA 1
ATOM 996 C C . THR A 1 126 ? 7.774 1.770 13.380 1.00 97.06 126 THR A C 1
ATOM 998 O O . THR A 1 126 ? 8.294 0.935 12.652 1.00 97.06 126 THR A O 1
ATOM 1001 N N . THR A 1 127 ? 7.296 1.428 14.576 1.00 97.75 127 THR A N 1
ATOM 1002 C CA . THR A 1 127 ? 7.253 0.046 15.066 1.00 97.75 127 THR A CA 1
ATOM 1003 C C . THR A 1 127 ? 5.881 -0.592 14.849 1.00 97.75 127 THR A C 1
ATOM 1005 O O . THR A 1 127 ? 4.846 0.078 14.885 1.00 97.75 127 THR A O 1
ATOM 1008 N N . ARG A 1 128 ? 5.848 -1.925 14.715 1.00 98.00 128 ARG A N 1
ATOM 1009 C CA . ARG A 1 128 ? 4.604 -2.714 14.627 1.00 98.00 128 ARG A CA 1
ATOM 1010 C C . ARG A 1 128 ? 3.615 -2.384 15.754 1.00 98.00 128 ARG A C 1
ATOM 1012 O O . ARG A 1 128 ? 2.413 -2.302 15.514 1.00 98.00 128 ARG A O 1
ATOM 1019 N N . SER A 1 129 ? 4.104 -2.188 16.984 1.00 98.44 129 SER A N 1
ATOM 1020 C CA . SER A 1 129 ? 3.251 -1.854 18.136 1.00 98.44 129 SER A CA 1
ATOM 1021 C C . SER A 1 129 ? 2.651 -0.450 18.031 1.00 98.44 129 SER A C 1
ATOM 1023 O O . SER A 1 129 ? 1.501 -0.253 18.419 1.00 98.44 129 SER A O 1
ATOM 1025 N N . THR A 1 130 ? 3.382 0.511 17.457 1.00 98.31 130 THR A N 1
ATOM 1026 C CA . THR A 1 130 ? 2.854 1.850 17.164 1.00 98.31 130 THR A CA 1
ATOM 1027 C C . THR A 1 130 ? 1.780 1.798 16.088 1.00 98.31 130 THR A C 1
ATOM 1029 O O . THR A 1 130 ? 0.709 2.356 16.309 1.00 98.31 130 THR A O 1
ATOM 1032 N N . VAL A 1 131 ? 2.000 1.061 14.993 1.00 98.50 131 VAL A N 1
ATOM 1033 C CA . VAL A 1 131 ? 0.956 0.844 13.976 1.00 98.50 131 VAL A CA 1
ATOM 1034 C C . VAL A 1 131 ? -0.284 0.215 14.593 1.00 98.50 131 VAL A C 1
ATOM 1036 O O . VAL A 1 131 ? -1.376 0.718 14.375 1.00 98.50 131 VAL A O 1
ATOM 1039 N N . SER A 1 132 ? -0.134 -0.831 15.411 1.00 98.00 132 SER A N 1
ATOM 1040 C CA . SER A 1 132 ? -1.279 -1.492 16.047 1.00 98.00 132 SER A CA 1
ATOM 1041 C C . SER A 1 132 ? -2.125 -0.521 16.876 1.00 98.00 132 SER A C 1
ATOM 1043 O O . SER A 1 132 ? -3.350 -0.556 16.790 1.00 98.00 132 SER A O 1
ATOM 1045 N N . ARG A 1 133 ? -1.485 0.368 17.651 1.00 98.12 133 ARG A N 1
ATOM 1046 C CA . ARG A 1 133 ? -2.188 1.406 18.423 1.00 98.12 133 ARG A CA 1
ATOM 1047 C C . ARG A 1 133 ? -2.867 2.431 17.515 1.00 98.12 133 ARG A C 1
ATOM 1049 O O . ARG A 1 133 ? -4.017 2.775 17.754 1.00 98.12 133 ARG A O 1
ATOM 1056 N N . SER A 1 134 ? -2.174 2.910 16.483 1.00 98.00 134 SER A N 1
ATOM 1057 C CA . SER A 1 134 ? -2.723 3.895 15.546 1.00 98.00 134 SER A CA 1
ATOM 1058 C C . SER A 1 134 ? -3.884 3.335 14.717 1.00 98.00 134 SER A C 1
ATOM 1060 O O . SER A 1 134 ? -4.884 4.021 14.557 1.00 98.00 134 SER A O 1
AT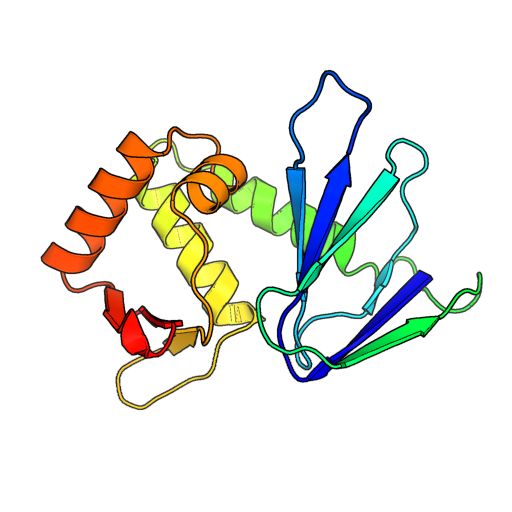OM 1062 N N . MET A 1 135 ? -3.810 2.078 14.265 1.00 97.62 135 MET A N 1
ATOM 1063 C CA . MET A 1 135 ? -4.928 1.384 13.613 1.00 97.62 135 MET A CA 1
ATOM 1064 C C . MET A 1 135 ? -6.147 1.298 14.537 1.00 97.62 135 MET A C 1
ATOM 1066 O O . MET A 1 135 ? -7.261 1.557 14.088 1.00 97.62 135 MET A O 1
ATOM 1070 N N . GLY A 1 136 ? -5.940 0.975 15.821 1.00 97.25 136 GLY A N 1
ATOM 1071 C CA . GLY A 1 136 ? -7.003 0.959 16.831 1.00 97.25 136 GLY A CA 1
ATOM 1072 C C . GLY A 1 136 ? -7.699 2.314 16.952 1.00 97.25 136 GLY A C 1
ATOM 1073 O O . GLY A 1 136 ? -8.908 2.393 16.767 1.00 97.25 136 GLY A O 1
ATOM 1074 N N . LYS A 1 137 ? -6.926 3.391 17.120 1.00 97.19 137 LYS A N 1
ATOM 1075 C CA . LYS A 1 137 ? -7.464 4.758 17.197 1.00 97.19 137 LYS A CA 1
ATOM 1076 C C . LYS A 1 137 ? -8.223 5.184 15.942 1.00 97.19 137 LYS A C 1
ATOM 1078 O O . LYS A 1 137 ? -9.291 5.774 16.048 1.00 97.19 137 LYS A O 1
ATOM 1083 N N . LEU A 1 138 ? -7.708 4.872 14.749 1.00 97.19 138 LEU A N 1
ATOM 1084 C CA . LEU A 1 138 ? -8.405 5.177 13.495 1.00 97.19 138 LEU A CA 1
ATOM 1085 C C . LEU A 1 138 ? -9.741 4.423 13.384 1.00 97.19 138 LEU A C 1
ATOM 1087 O O . LEU A 1 138 ? -10.709 4.987 12.876 1.00 97.19 138 LEU A O 1
ATOM 1091 N N . ARG A 1 139 ? -9.809 3.174 13.871 1.00 96.50 139 ARG A N 1
ATOM 1092 C CA . ARG A 1 139 ? -11.058 2.393 13.938 1.00 96.50 139 ARG A CA 1
ATOM 1093 C C . ARG A 1 139 ? -12.031 2.977 14.970 1.00 96.50 139 ARG A C 1
ATOM 1095 O O . ARG A 1 139 ? -13.195 3.176 14.641 1.00 96.50 139 ARG A O 1
ATOM 1102 N N . GLU A 1 140 ? -11.561 3.277 16.181 1.00 96.69 140 GLU A N 1
ATOM 1103 C CA . GLU A 1 140 ? -12.361 3.858 17.276 1.00 96.69 140 GLU A CA 1
ATOM 1104 C C . GLU A 1 140 ? -12.957 5.218 16.895 1.00 96.69 140 GLU A C 1
ATOM 1106 O O . GLU A 1 140 ? -14.133 5.470 17.140 1.00 96.69 140 GLU A O 1
ATOM 1111 N N . ASN A 1 141 ? -12.176 6.055 16.208 1.00 96.19 141 ASN A N 1
ATOM 1112 C CA . ASN A 1 141 ? -12.624 7.348 15.689 1.00 96.19 141 ASN A CA 1
ATOM 1113 C C . ASN A 1 141 ? -13.489 7.227 14.421 1.00 96.19 141 ASN A C 1
ATOM 1115 O O . ASN A 1 141 ? -13.937 8.232 13.876 1.00 96.19 141 ASN A O 1
ATOM 1119 N N . GLY A 1 142 ? -13.708 6.010 13.918 1.00 95.19 142 GLY A N 1
ATOM 1120 C CA . GLY A 1 142 ? -14.579 5.742 12.782 1.00 95.19 142 GLY A CA 1
ATOM 1121 C C . GLY A 1 142 ? -13.989 6.053 11.407 1.00 95.19 142 GLY A C 1
ATOM 1122 O O . GLY A 1 142 ? -14.697 5.833 10.430 1.00 95.19 142 GLY A O 1
ATOM 1123 N N . PHE A 1 143 ? -12.728 6.482 11.297 1.00 95.94 143 PHE A N 1
ATOM 1124 C CA . PHE A 1 143 ? -12.084 6.814 10.017 1.00 95.94 143 PHE A CA 1
ATOM 1125 C C . PHE A 1 143 ? -11.883 5.604 9.104 1.00 95.94 143 PHE A C 1
ATOM 1127 O O . PHE A 1 143 ? -11.86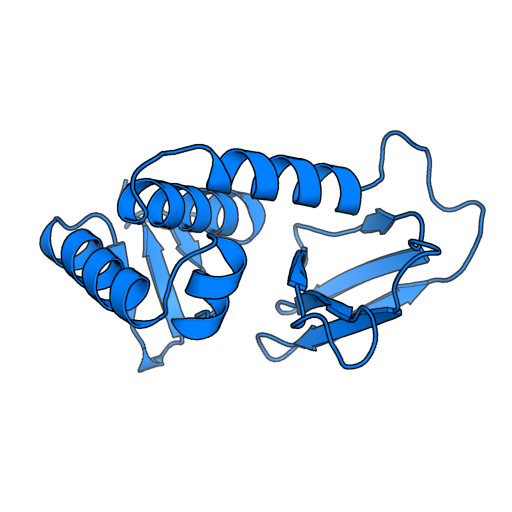5 5.748 7.882 1.00 95.94 143 PHE A O 1
ATOM 1134 N N . ILE A 1 144 ? -11.708 4.415 9.688 1.00 96.69 144 ILE A N 1
ATOM 1135 C CA . ILE A 1 144 ? -11.523 3.176 8.932 1.00 96.69 144 ILE A CA 1
ATOM 1136 C C . ILE A 1 144 ? -12.396 2.042 9.468 1.00 96.69 144 ILE A C 1
ATOM 1138 O O . ILE A 1 144 ? -12.727 1.987 10.654 1.00 96.69 144 ILE A O 1
ATOM 1142 N N . SER A 1 145 ? -12.710 1.088 8.600 1.00 95.94 145 SER A N 1
ATOM 1143 C CA . SER A 1 145 ? -13.231 -0.231 8.968 1.00 95.94 145 SER A CA 1
ATOM 1144 C C . SER A 1 145 ? -12.442 -1.317 8.254 1.00 95.94 145 SER A C 1
ATOM 1146 O O . SER A 1 145 ? -11.978 -1.111 7.135 1.00 95.94 145 SER A O 1
ATOM 1148 N N . ILE A 1 146 ? -12.274 -2.469 8.900 1.00 94.88 146 ILE A N 1
ATOM 1149 C CA . ILE A 1 146 ? -11.548 -3.601 8.324 1.00 94.88 146 ILE A CA 1
ATOM 1150 C C . ILE A 1 146 ? -12.379 -4.862 8.498 1.00 94.88 146 ILE A C 1
ATOM 1152 O O . ILE A 1 146 ? -12.800 -5.182 9.610 1.00 94.88 146 ILE A O 1
ATOM 1156 N N . GLU A 1 147 ? -12.573 -5.570 7.395 1.00 94.44 147 GLU A N 1
ATOM 1157 C CA . GLU A 1 147 ? -13.215 -6.875 7.342 1.00 94.44 147 GLU A CA 1
ATOM 1158 C C . GLU A 1 147 ? -12.145 -7.929 7.020 1.00 94.44 147 GLU A C 1
ATOM 1160 O O . GLU A 1 147 ? -11.871 -8.239 5.861 1.00 94.44 147 GLU A O 1
ATOM 1165 N N . GLU A 1 148 ? -11.504 -8.453 8.071 1.00 91.50 148 GLU A N 1
ATOM 1166 C CA . GLU A 1 148 ? -10.344 -9.359 7.974 1.00 91.50 148 GLU A CA 1
ATOM 1167 C C . GLU A 1 148 ? -10.650 -10.620 7.146 1.00 91.50 148 GLU A C 1
ATOM 1169 O O . GLU A 1 148 ? -9.817 -11.062 6.362 1.00 91.50 148 GLU A O 1
ATOM 1174 N N . SER A 1 149 ? -11.869 -11.165 7.256 1.00 92.12 149 SER A N 1
ATOM 1175 C CA . SER A 1 149 ? -12.309 -12.354 6.507 1.00 92.12 149 SER A CA 1
ATOM 1176 C C . SER A 1 149 ? -12.328 -12.152 4.991 1.00 92.12 149 SER A C 1
ATOM 1178 O O . SER A 1 149 ? -12.235 -13.125 4.248 1.00 92.12 149 SER A O 1
ATOM 1180 N N . LYS A 1 150 ? -12.446 -10.901 4.533 1.00 89.81 150 LYS A N 1
ATOM 1181 C CA . LYS A 1 150 ? -12.423 -10.522 3.115 1.00 89.81 150 LYS A CA 1
ATOM 1182 C C . LYS A 1 150 ? -11.131 -9.815 2.711 1.00 89.81 150 LYS A C 1
ATOM 1184 O O . LYS A 1 150 ? -11.010 -9.408 1.560 1.00 89.81 150 LYS A O 1
ATOM 1189 N N . GLY A 1 151 ? -10.202 -9.607 3.647 1.00 92.56 151 GLY A N 1
ATOM 1190 C CA . GLY A 1 151 ? -9.011 -8.796 3.409 1.00 92.56 151 GLY A CA 1
ATOM 1191 C C . GLY A 1 151 ? -9.336 -7.362 2.971 1.00 92.56 151 GLY A C 1
ATOM 1192 O O . GLY A 1 151 ? -8.590 -6.790 2.182 1.00 92.56 151 GLY A O 1
ATOM 1193 N N . LEU A 1 152 ? -10.454 -6.795 3.436 1.00 94.25 152 LEU A N 1
ATOM 1194 C CA . LEU A 1 152 ? -10.968 -5.511 2.956 1.00 94.25 152 LEU A CA 1
ATOM 1195 C C . LEU A 1 152 ? -10.724 -4.402 3.984 1.00 94.25 152 LEU A C 1
ATOM 1197 O O . LEU A 1 152 ? -11.125 -4.525 5.143 1.00 94.25 152 LEU A O 1
ATOM 1201 N N . LEU A 1 153 ? -10.119 -3.298 3.549 1.00 96.31 153 LEU A N 1
ATOM 1202 C CA . LEU A 1 153 ? -10.013 -2.054 4.314 1.00 96.31 153 LEU A CA 1
ATOM 1203 C C . LEU A 1 153 ? -10.863 -0.975 3.651 1.00 96.31 153 LEU A C 1
ATOM 1205 O O . LEU A 1 153 ? -10.729 -0.741 2.456 1.00 96.31 153 LEU A O 1
ATOM 1209 N N . THR A 1 154 ? -11.673 -0.267 4.432 1.00 96.38 154 THR A N 1
ATOM 1210 C CA . THR A 1 154 ? -12.452 0.889 3.970 1.00 96.38 154 THR A CA 1
ATOM 1211 C C . THR A 1 154 ? -12.010 2.130 4.725 1.00 96.38 154 THR A C 1
ATOM 1213 O O . THR A 1 154 ? -11.987 2.121 5.956 1.00 96.38 154 THR A O 1
ATOM 1216 N N . ILE A 1 155 ? -11.685 3.195 3.997 1.00 95.44 155 ILE A N 1
ATOM 1217 C CA . ILE A 1 155 ? -11.600 4.554 4.539 1.00 95.44 155 ILE A CA 1
ATOM 1218 C C . ILE A 1 155 ? -12.965 5.196 4.342 1.00 95.44 155 ILE A C 1
ATOM 1220 O O . ILE A 1 155 ? -13.498 5.168 3.230 1.00 95.44 155 ILE A O 1
ATOM 1224 N N . LYS A 1 156 ? -13.529 5.734 5.420 1.00 90.69 156 LYS A N 1
ATOM 1225 C CA . LYS A 1 156 ? -14.818 6.424 5.375 1.00 90.69 156 LYS A CA 1
ATOM 1226 C C . LYS A 1 156 ? -14.610 7.870 4.928 1.00 90.69 156 LYS A C 1
ATOM 1228 O O . LYS A 1 156 ? -13.601 8.476 5.297 1.00 90.69 156 LYS A O 1
ATOM 1233 N N . ASP A 1 157 ? -15.543 8.364 4.120 1.00 73.62 157 ASP A N 1
ATOM 1234 C CA . ASP A 1 157 ? -15.619 9.775 3.715 1.00 73.62 157 ASP A CA 1
ATOM 1235 C C . ASP A 1 157 ? -16.079 10.667 4.886 1.00 73.62 157 ASP A C 1
ATOM 1237 O O . ASP A 1 157 ? -16.873 10.183 5.732 1.00 73.62 157 ASP A O 1
#